Protein AF-A0A2G9GVJ0-F1 (afdb_monomer_lite)

pLDDT: mean 78.9, std 14.11, range [38.12, 94.69]

Structure (mmCIF, N/CA/C/O backbone):
data_AF-A0A2G9GVJ0-F1
#
_entry.id   AF-A0A2G9GVJ0-F1
#
lo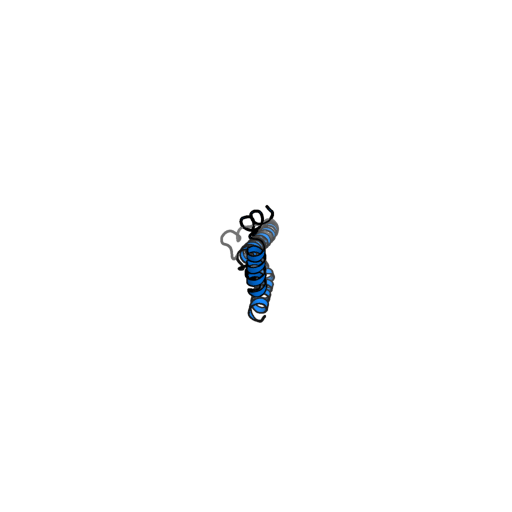op_
_atom_site.group_PDB
_atom_site.id
_atom_site.type_symbol
_atom_site.label_atom_id
_atom_site.label_alt_id
_atom_site.label_comp_id
_atom_site.label_asym_id
_atom_site.label_entity_id
_atom_site.label_seq_id
_atom_site.pdbx_PDB_ins_code
_atom_site.Cartn_x
_atom_site.Cartn_y
_atom_site.Cartn_z
_atom_site.occupancy
_atom_site.B_iso_or_equiv
_atom_site.auth_seq_id
_atom_site.auth_comp_id
_atom_site.auth_asym_id
_atom_site.auth_atom_id
_atom_site.pdbx_PDB_model_num
ATOM 1 N N . MET A 1 1 ? -7.407 -10.580 22.549 1.00 62.78 1 MET A N 1
ATOM 2 C CA . MET A 1 1 ? -5.943 -10.366 22.433 1.00 62.78 1 MET A CA 1
ATOM 3 C C . MET A 1 1 ? -5.310 -11.132 21.268 1.00 62.78 1 MET A C 1
ATOM 5 O O . MET A 1 1 ? -4.692 -10.502 20.427 1.00 62.78 1 MET A O 1
ATOM 9 N N . ILE A 1 2 ? -5.497 -12.452 21.143 1.00 74.50 2 ILE A N 1
ATOM 10 C CA . ILE A 1 2 ? -4.876 -13.254 20.060 1.00 74.50 2 ILE A CA 1
ATOM 11 C C . ILE A 1 2 ? -5.213 -12.741 18.644 1.00 74.50 2 ILE A C 1
ATOM 13 O O . ILE A 1 2 ? -4.326 -12.647 17.803 1.00 74.50 2 ILE A O 1
ATOM 17 N N . GLY A 1 3 ? -6.460 -12.320 18.391 1.00 77.00 3 GLY A N 1
ATOM 18 C CA . GLY A 1 3 ? -6.861 -11.777 17.084 1.00 77.00 3 GLY A CA 1
ATOM 19 C C . GLY A 1 3 ? -6.171 -10.460 16.696 1.00 77.00 3 GLY A C 1
ATOM 20 O O . GLY A 1 3 ? -5.774 -10.300 15.546 1.00 77.00 3 GLY A O 1
ATOM 21 N N . VAL A 1 4 ? -5.973 -9.538 17.648 1.00 79.62 4 VAL A N 1
ATOM 22 C CA . VAL A 1 4 ? -5.264 -8.263 17.401 1.00 79.62 4 VAL A CA 1
ATOM 23 C C . VAL A 1 4 ? -3.762 -8.474 17.222 1.00 79.62 4 VAL A C 1
ATOM 25 O O . VAL A 1 4 ? -3.171 -7.873 16.331 1.00 79.62 4 VAL A O 1
ATOM 28 N N . ILE A 1 5 ? -3.159 -9.394 17.982 1.00 85.31 5 ILE A N 1
ATOM 29 C CA . ILE A 1 5 ? -1.743 -9.764 17.828 1.00 85.31 5 ILE A 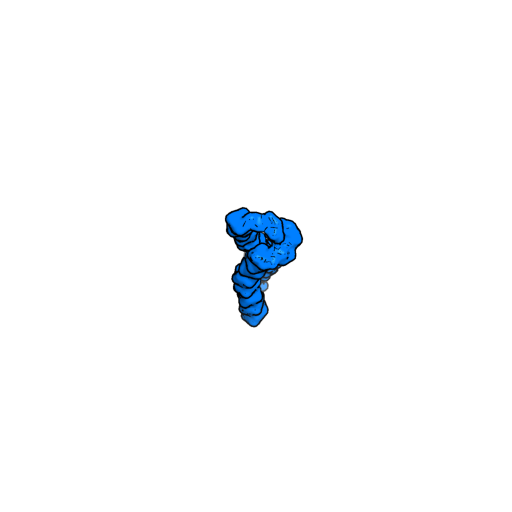CA 1
ATOM 30 C C . ILE A 1 5 ? -1.492 -10.375 16.444 1.00 85.31 5 ILE A C 1
ATOM 32 O O . ILE A 1 5 ? -0.522 -10.018 15.781 1.00 85.31 5 ILE A O 1
ATOM 36 N N . ASN A 1 6 ? -2.386 -11.246 15.967 1.00 84.75 6 ASN A N 1
ATOM 37 C CA . ASN A 1 6 ? -2.233 -11.873 14.655 1.00 84.75 6 ASN A CA 1
ATOM 38 C C . ASN A 1 6 ? -2.369 -10.853 13.510 1.00 84.75 6 ASN A C 1
ATOM 40 O O . ASN A 1 6 ? -1.555 -10.845 12.590 1.00 84.75 6 ASN A O 1
ATOM 44 N N . LYS A 1 7 ? -3.346 -9.937 13.599 1.00 83.06 7 LYS A N 1
ATOM 45 C CA . LYS A 1 7 ? -3.489 -8.814 12.654 1.00 83.06 7 LYS A CA 1
ATOM 46 C C . LYS A 1 7 ? -2.239 -7.936 12.627 1.00 83.06 7 LYS A C 1
ATOM 48 O O . LYS A 1 7 ? -1.768 -7.597 11.549 1.00 83.06 7 LYS A O 1
ATOM 53 N N . PHE A 1 8 ? -1.687 -7.612 13.794 1.00 86.06 8 PHE A N 1
ATOM 54 C CA . PHE A 1 8 ? -0.469 -6.814 13.915 1.00 86.06 8 PHE A CA 1
ATOM 55 C C . PHE A 1 8 ? 0.758 -7.514 13.308 1.00 86.06 8 PHE A C 1
ATOM 57 O O . PHE A 1 8 ? 1.541 -6.884 12.598 1.00 86.06 8 PHE A O 1
ATOM 64 N N . LEU A 1 9 ? 0.914 -8.822 13.528 1.00 90.50 9 LEU A N 1
ATOM 65 C CA . LEU A 1 9 ? 2.012 -9.603 12.949 1.00 90.50 9 LEU A CA 1
ATOM 66 C C . LEU A 1 9 ? 1.913 -9.688 11.424 1.00 90.50 9 LEU A C 1
ATOM 68 O O . LEU A 1 9 ? 2.885 -9.385 10.733 1.00 90.50 9 LEU A O 1
ATOM 72 N N . ILE A 1 10 ? 0.737 -10.040 10.898 1.00 88.25 10 ILE A N 1
ATOM 73 C CA . ILE A 1 10 ? 0.486 -10.077 9.450 1.00 88.25 10 ILE A CA 1
ATOM 74 C C . ILE A 1 10 ? 0.738 -8.695 8.853 1.00 88.25 10 ILE A C 1
ATOM 76 O O . ILE A 1 10 ? 1.419 -8.578 7.836 1.00 88.25 10 ILE A O 1
ATOM 80 N N . ALA A 1 11 ? 0.262 -7.646 9.525 1.00 87.25 11 ALA A N 1
ATOM 81 C CA . ALA A 1 11 ? 0.468 -6.279 9.092 1.00 87.25 11 ALA A CA 1
ATOM 82 C C . ALA A 1 11 ? 1.964 -5.922 8.994 1.00 87.25 11 ALA A C 1
ATOM 84 O O . ALA A 1 11 ? 2.447 -5.410 7.981 1.00 87.25 11 ALA A O 1
ATOM 85 N N . THR A 1 12 ? 2.726 -6.246 10.032 1.00 90.06 12 THR A N 1
ATOM 86 C CA . THR A 1 12 ? 4.164 -5.968 10.092 1.00 90.06 12 THR A CA 1
ATOM 87 C C . THR A 1 12 ? 4.919 -6.700 8.979 1.00 90.06 12 THR A C 1
ATOM 89 O O . THR A 1 12 ? 5.734 -6.100 8.279 1.00 90.06 12 THR A O 1
ATOM 92 N N . ILE A 1 13 ? 4.601 -7.979 8.752 1.00 93.00 13 ILE A N 1
ATOM 93 C CA . ILE A 1 13 ? 5.215 -8.778 7.683 1.00 93.00 13 ILE A CA 1
ATOM 94 C C . ILE A 1 13 ? 4.841 -8.213 6.311 1.00 93.00 13 ILE A C 1
ATOM 96 O O . ILE A 1 13 ? 5.724 -8.000 5.488 1.00 93.00 13 ILE A O 1
ATOM 100 N N . CYS A 1 14 ? 3.566 -7.919 6.053 1.00 88.50 14 CYS A N 1
ATOM 101 C CA . CYS A 1 14 ? 3.130 -7.361 4.772 1.00 88.50 14 CYS A CA 1
ATOM 102 C C . CYS A 1 14 ? 3.762 -5.991 4.489 1.00 88.50 14 CYS A C 1
ATOM 104 O O . CYS A 1 14 ? 4.142 -5.727 3.351 1.00 88.50 14 CYS A O 1
ATOM 106 N N . MET A 1 15 ? 3.932 -5.147 5.511 1.00 89.75 15 MET A N 1
ATOM 107 C CA . MET A 1 15 ? 4.575 -3.838 5.373 1.00 89.75 15 MET A CA 1
ATOM 108 C C . MET A 1 15 ? 6.045 -3.959 4.957 1.00 89.75 15 MET A C 1
ATOM 110 O O . MET A 1 15 ? 6.524 -3.152 4.164 1.00 89.75 15 MET A O 1
ATOM 114 N N . LEU A 1 16 ? 6.747 -4.974 5.460 1.00 89.38 16 LEU A N 1
ATOM 115 C CA . LEU A 1 16 ? 8.146 -5.222 5.125 1.00 89.38 16 LEU A CA 1
ATOM 116 C C . LEU A 1 16 ? 8.298 -5.958 3.785 1.00 89.38 16 LEU A C 1
ATOM 118 O O . LEU A 1 16 ? 9.105 -5.577 2.939 1.00 89.38 16 LEU A O 1
ATOM 122 N N . VAL A 1 17 ? 7.530 -7.028 3.591 1.00 93.06 17 VAL A N 1
ATOM 123 C CA . VAL A 1 17 ? 7.709 -7.971 2.483 1.00 93.06 17 VAL A CA 1
ATOM 124 C C . VAL A 1 17 ? 7.131 -7.430 1.181 1.00 93.06 17 VAL A C 1
ATOM 126 O O . VAL A 1 17 ? 7.751 -7.624 0.139 1.00 93.06 17 VAL A O 1
ATOM 129 N N . ALA A 1 18 ? 5.988 -6.736 1.199 1.00 91.69 18 ALA A N 1
ATOM 130 C CA . ALA A 1 18 ? 5.345 -6.302 -0.043 1.00 91.69 18 ALA A CA 1
ATOM 131 C C . ALA A 1 18 ? 6.199 -5.300 -0.849 1.00 91.69 18 ALA A C 1
ATOM 133 O O . ALA A 1 18 ? 6.424 -5.565 -2.032 1.00 91.69 18 ALA A O 1
ATOM 134 N N . PRO A 1 19 ? 6.763 -4.221 -0.263 1.00 90.56 19 PRO A N 1
ATOM 135 C CA . PRO A 1 19 ? 7.638 -3.314 -1.008 1.00 90.56 19 PRO A CA 1
ATOM 136 C C . PRO A 1 19 ? 8.919 -3.994 -1.498 1.00 90.56 19 PRO A C 1
ATOM 138 O O . PRO A 1 19 ? 9.344 -3.775 -2.632 1.00 90.56 19 PRO A O 1
ATOM 141 N N . MET A 1 20 ? 9.503 -4.870 -0.673 1.00 91.31 20 MET A N 1
ATOM 142 C CA . MET A 1 20 ? 10.700 -5.633 -1.037 1.00 91.31 20 MET A CA 1
ATOM 143 C C . MET A 1 20 ? 10.432 -6.597 -2.197 1.00 91.31 20 MET A C 1
ATOM 145 O O . MET A 1 20 ? 11.245 -6.690 -3.112 1.00 91.31 20 MET A O 1
ATOM 149 N N . ALA A 1 21 ? 9.285 -7.279 -2.202 1.00 91.31 21 ALA A N 1
ATOM 150 C CA . ALA A 1 21 ? 8.893 -8.195 -3.269 1.00 91.31 21 ALA A CA 1
ATOM 151 C C . ALA A 1 21 ? 8.647 -7.463 -4.596 1.00 91.31 21 ALA A C 1
ATOM 153 O O . ALA A 1 21 ? 9.121 -7.912 -5.641 1.00 91.31 21 ALA A O 1
ATOM 154 N N . VAL A 1 22 ? 7.963 -6.314 -4.557 1.00 89.38 22 VAL A N 1
ATOM 155 C CA . VAL A 1 22 ? 7.741 -5.465 -5.740 1.00 89.38 22 VAL A CA 1
ATOM 156 C C . VAL A 1 22 ? 9.077 -5.002 -6.324 1.00 89.38 22 VAL A C 1
ATOM 158 O O . VAL A 1 22 ? 9.304 -5.127 -7.529 1.00 89.38 22 VAL A O 1
ATOM 161 N N . LEU A 1 23 ? 9.994 -4.539 -5.472 1.00 89.12 23 LEU A N 1
ATOM 162 C CA . LEU A 1 23 ? 11.315 -4.082 -5.897 1.00 89.12 23 LEU A CA 1
ATOM 163 C C . LEU A 1 23 ? 12.186 -5.221 -6.444 1.00 89.12 23 LEU A C 1
ATOM 165 O O . LEU A 1 23 ? 12.872 -5.058 -7.455 1.00 89.12 23 LEU A O 1
ATOM 169 N N . TYR A 1 24 ? 12.145 -6.386 -5.797 1.00 89.00 24 TYR A N 1
ATOM 170 C CA . TYR A 1 24 ? 12.858 -7.582 -6.235 1.00 89.00 24 TYR A CA 1
ATOM 171 C C . TYR A 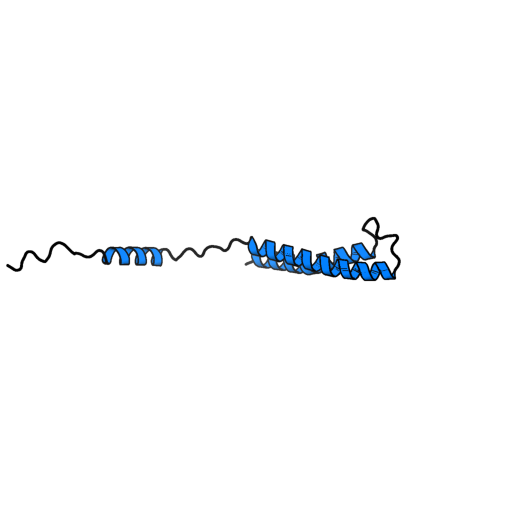1 24 ? 12.379 -8.036 -7.615 1.00 89.00 24 TYR A C 1
ATOM 173 O O . TYR A 1 24 ? 13.203 -8.287 -8.497 1.00 89.00 24 TYR A O 1
ATOM 181 N N . GLY A 1 25 ? 11.060 -8.070 -7.828 1.00 86.12 25 GLY A N 1
ATOM 182 C CA . GLY A 1 25 ? 10.476 -8.426 -9.117 1.00 86.12 25 GLY A CA 1
ATOM 183 C C . GLY A 1 25 ? 10.801 -7.421 -10.219 1.00 86.12 25 GLY A C 1
ATOM 184 O O . GLY A 1 25 ? 11.060 -7.821 -11.355 1.00 86.12 25 GLY A O 1
ATOM 185 N N . PHE A 1 26 ? 10.870 -6.131 -9.883 1.00 85.69 26 PHE A N 1
ATOM 186 C CA . PHE A 1 26 ? 11.302 -5.094 -10.817 1.00 85.69 26 PHE A CA 1
ATOM 187 C C . PHE A 1 26 ? 12.762 -5.282 -11.248 1.00 85.69 26 PHE A C 1
ATOM 189 O O . PHE A 1 26 ? 13.053 -5.305 -12.442 1.00 85.69 26 PHE A O 1
ATOM 196 N N . ASN A 1 27 ? 13.668 -5.526 -10.297 1.00 85.44 27 ASN A N 1
ATOM 197 C CA . ASN A 1 27 ? 15.087 -5.748 -10.594 1.00 85.44 27 ASN A CA 1
ATOM 198 C C . ASN A 1 27 ? 15.358 -7.065 -11.341 1.00 85.44 27 ASN A C 1
ATOM 200 O O . ASN A 1 27 ? 16.272 -7.127 -12.160 1.00 85.44 27 ASN A O 1
ATOM 204 N N . HIS A 1 28 ? 14.544 -8.102 -11.121 1.00 84.94 28 HIS A N 1
ATOM 205 C CA . HIS A 1 28 ? 14.653 -9.387 -11.828 1.00 84.94 28 HIS A CA 1
ATOM 206 C C . HIS A 1 28 ? 13.868 -9.429 -13.143 1.00 84.94 28 HIS A C 1
ATOM 208 O O . HIS A 1 28 ? 13.659 -10.504 -13.703 1.00 84.94 28 HIS A O 1
ATOM 214 N N . LYS A 1 29 ? 13.447 -8.267 -13.658 1.00 80.94 29 LYS A N 1
ATOM 215 C CA . LYS A 1 29 ? 12.763 -8.131 -14.949 1.00 80.94 29 LYS A CA 1
ATOM 216 C C . LYS A 1 29 ? 11.487 -8.982 -15.067 1.00 80.94 29 LYS A C 1
ATOM 218 O O . LYS A 1 29 ? 11.106 -9.383 -16.164 1.00 80.94 29 LYS A O 1
ATOM 223 N N . LEU A 1 30 ? 10.810 -9.244 -13.944 1.00 79.56 30 LEU A N 1
ATOM 224 C CA . LEU A 1 30 ? 9.556 -10.011 -13.915 1.00 79.56 30 LEU A CA 1
ATOM 225 C C . LEU A 1 30 ? 8.381 -9.224 -14.515 1.00 79.56 30 LEU A C 1
ATOM 227 O O . LEU A 1 30 ? 7.367 -9.811 -14.884 1.00 79.56 30 LEU A O 1
ATOM 231 N N . PHE A 1 31 ? 8.516 -7.899 -14.633 1.00 76.31 31 PHE A N 1
ATOM 232 C CA . PHE A 1 31 ? 7.524 -7.051 -15.282 1.00 76.31 31 PHE A CA 1
ATOM 233 C C . PHE A 1 31 ? 7.784 -6.984 -16.794 1.00 76.31 31 PHE A C 1
ATOM 235 O O . PHE A 1 31 ? 8.853 -6.506 -17.203 1.00 76.31 31 PHE A O 1
ATOM 242 N N . PRO A 1 32 ? 6.833 -7.418 -17.640 1.00 68.38 32 PRO A N 1
ATOM 243 C CA . PRO A 1 32 ? 6.981 -7.329 -19.089 1.00 68.38 32 PRO A CA 1
ATOM 244 C C . PRO A 1 32 ? 7.213 -5.865 -19.498 1.00 68.38 32 PRO A C 1
ATOM 246 O O . PRO A 1 32 ? 6.469 -4.977 -19.093 1.00 68.38 32 PRO A O 1
ATOM 249 N N . GLY A 1 33 ? 8.286 -5.603 -20.254 1.00 70.62 33 GLY A N 1
ATOM 250 C CA . GLY A 1 33 ? 8.708 -4.253 -20.668 1.00 70.62 33 GLY A CA 1
ATOM 251 C C . GLY A 1 33 ? 9.919 -3.677 -19.916 1.00 70.62 33 GLY A C 1
ATOM 252 O O . GLY A 1 33 ? 10.556 -2.752 -20.412 1.00 70.62 33 GLY A O 1
ATOM 253 N N . SER A 1 34 ? 10.315 -4.258 -18.778 1.00 69.00 34 SER A N 1
ATOM 254 C CA . SER A 1 34 ? 11.520 -3.846 -18.025 1.00 69.00 34 SER A CA 1
ATOM 255 C C . SER A 1 34 ? 12.837 -4.417 -18.584 1.00 69.00 34 SER A C 1
ATOM 257 O O . SER A 1 34 ? 13.927 -3.964 -18.238 1.00 69.00 34 SER A O 1
ATOM 259 N N . THR A 1 35 ? 12.761 -5.395 -19.491 1.00 69.50 35 THR A N 1
ATOM 260 C CA . THR A 1 35 ? 13.921 -6.130 -20.019 1.00 69.50 35 THR A CA 1
ATOM 261 C C . THR A 1 35 ? 14.835 -5.302 -20.923 1.00 69.50 35 THR A C 1
ATOM 263 O O . THR A 1 35 ? 16.031 -5.602 -20.972 1.00 69.50 35 THR A O 1
ATOM 266 N N . HIS A 1 36 ? 14.294 -4.267 -21.576 1.00 76.00 36 HIS A N 1
ATOM 267 C CA . HIS A 1 36 ? 14.979 -3.402 -22.548 1.00 76.00 36 HIS A CA 1
ATOM 268 C C . HIS A 1 36 ? 15.554 -2.107 -21.946 1.00 76.00 36 HIS A C 1
ATOM 270 O O . HIS A 1 36 ? 16.099 -1.281 -22.677 1.00 76.00 36 HIS A O 1
ATOM 276 N N . LEU A 1 37 ? 15.436 -1.901 -20.631 1.00 76.94 37 LEU A N 1
ATOM 277 C CA . LEU A 1 37 ? 15.970 -0.707 -19.980 1.00 76.94 37 LEU A CA 1
ATOM 278 C C . LEU A 1 37 ? 17.497 -0.788 -19.841 1.00 76.94 37 LEU A C 1
ATOM 280 O O . LEU A 1 37 ? 18.049 -1.827 -19.475 1.00 76.94 37 LEU A O 1
ATOM 284 N N . SER A 1 38 ? 18.171 0.337 -20.098 1.00 83.25 38 SER A N 1
ATOM 285 C CA . SER A 1 38 ? 19.582 0.522 -19.738 1.00 83.25 38 SER A CA 1
ATOM 286 C C . SER A 1 38 ? 19.759 0.381 -18.214 1.00 83.25 38 SER A C 1
ATOM 288 O O . SER A 1 38 ? 18.848 0.776 -17.479 1.00 83.25 38 SER A O 1
ATOM 290 N N . PRO A 1 39 ? 20.897 -0.135 -17.709 1.00 81.38 39 PRO A N 1
ATOM 291 C CA . PRO A 1 39 ? 21.139 -0.305 -16.272 1.00 81.38 39 PRO A CA 1
ATOM 292 C C . PRO A 1 39 ? 20.878 0.958 -15.437 1.00 81.38 39 PRO A C 1
ATOM 294 O O . PRO A 1 39 ? 20.244 0.882 -14.387 1.00 81.38 39 PRO A O 1
ATOM 297 N N . GLU A 1 40 ? 21.277 2.126 -15.947 1.00 84.81 40 GLU A N 1
ATOM 298 C CA . GLU A 1 40 ? 21.053 3.423 -15.292 1.00 84.81 40 GLU A CA 1
ATOM 299 C C . GLU A 1 40 ? 19.562 3.766 -15.177 1.00 84.81 40 GLU A C 1
ATOM 301 O O . GLU A 1 40 ? 19.070 4.170 -14.122 1.00 84.81 40 GLU A O 1
ATOM 306 N N . ALA A 1 41 ? 18.808 3.539 -16.258 1.00 84.31 41 ALA A N 1
ATOM 307 C CA . ALA A 1 41 ? 17.365 3.742 -16.263 1.00 84.31 41 ALA A CA 1
ATOM 308 C C . ALA A 1 41 ? 16.679 2.765 -15.299 1.00 84.31 41 ALA A C 1
ATOM 310 O O . ALA A 1 41 ? 15.778 3.157 -14.564 1.00 84.31 41 ALA A O 1
ATOM 311 N N . MET A 1 42 ? 17.122 1.508 -15.258 1.00 83.44 42 MET A N 1
ATOM 312 C CA . MET A 1 42 ? 16.563 0.493 -14.367 1.00 83.44 42 MET A CA 1
ATOM 313 C C . MET A 1 42 ? 16.729 0.876 -12.892 1.00 83.44 42 MET A C 1
ATOM 315 O O . MET A 1 42 ? 15.783 0.728 -12.123 1.00 83.44 42 MET A O 1
ATOM 319 N N . ASN A 1 43 ? 17.873 1.446 -12.506 1.00 86.06 43 ASN A N 1
ATOM 320 C CA . ASN A 1 43 ? 18.094 1.908 -11.136 1.00 86.06 43 ASN A CA 1
ATOM 321 C C . ASN A 1 43 ? 17.212 3.120 -10.779 1.00 86.06 43 ASN A C 1
ATOM 323 O O . ASN A 1 43 ? 16.580 3.146 -9.721 1.00 86.06 43 ASN A O 1
ATOM 327 N N . LEU A 1 44 ? 17.091 4.089 -11.695 1.00 90.06 44 LEU A N 1
ATOM 328 C CA . LEU A 1 44 ? 16.210 5.246 -11.518 1.00 90.06 44 LEU A CA 1
ATOM 329 C C . LEU A 1 44 ? 14.741 4.820 -11.357 1.00 90.06 44 LEU A C 1
ATOM 331 O O . LEU A 1 44 ? 14.065 5.232 -10.413 1.00 90.06 44 LEU A O 1
ATOM 335 N N .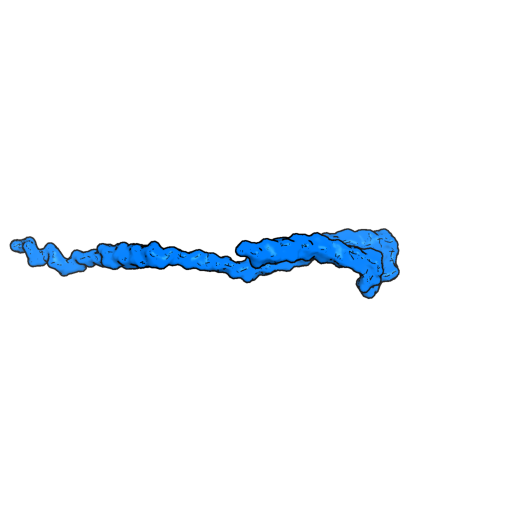 TRP A 1 45 ? 14.256 3.958 -12.252 1.00 88.00 45 TRP A N 1
ATOM 336 C CA . TRP A 1 45 ? 12.889 3.443 -12.202 1.00 88.00 45 TRP A CA 1
ATOM 337 C C . TRP A 1 45 ? 12.646 2.565 -10.975 1.00 88.00 45 TRP A C 1
ATOM 339 O O . TRP A 1 45 ? 11.580 2.659 -10.379 1.00 88.00 45 TRP A O 1
ATOM 349 N N . SER A 1 46 ? 13.634 1.774 -10.553 1.00 87.81 46 SER A N 1
ATOM 350 C CA . SER A 1 46 ? 13.581 0.984 -9.318 1.00 87.81 46 SER A CA 1
ATOM 351 C C . SER A 1 46 ? 13.349 1.885 -8.101 1.00 87.81 46 SER A C 1
ATOM 353 O O . SER A 1 46 ? 12.464 1.610 -7.293 1.00 87.81 46 SER A O 1
ATOM 355 N N . GLY A 1 47 ? 14.055 3.017 -8.010 1.00 89.38 47 GLY A N 1
ATOM 356 C CA . GLY A 1 47 ? 13.831 4.010 -6.955 1.00 89.38 47 GLY A CA 1
ATOM 357 C C . GLY A 1 47 ? 12.416 4.597 -6.975 1.00 89.38 47 GLY A C 1
ATOM 358 O O . GLY A 1 47 ? 11.749 4.646 -5.942 1.00 89.38 47 GLY A O 1
ATOM 359 N N . ILE A 1 48 ? 11.918 4.982 -8.154 1.00 91.50 48 ILE A N 1
ATOM 360 C CA . ILE A 1 48 ? 10.552 5.511 -8.316 1.00 91.50 48 ILE A CA 1
ATOM 361 C C . ILE A 1 48 ? 9.510 4.459 -7.907 1.00 91.50 48 ILE A C 1
ATOM 363 O O . ILE A 1 48 ? 8.593 4.752 -7.139 1.00 91.50 48 ILE A O 1
ATOM 367 N N . VAL A 1 49 ? 9.674 3.219 -8.370 1.00 91.06 49 VAL A N 1
ATOM 368 C CA . VAL A 1 49 ? 8.794 2.090 -8.044 1.00 91.06 49 VAL A CA 1
ATOM 369 C C . VAL A 1 49 ? 8.822 1.785 -6.547 1.00 91.06 49 VAL A C 1
ATOM 371 O O . VAL A 1 49 ? 7.763 1.548 -5.970 1.00 91.06 49 VAL A O 1
ATOM 374 N N . ALA A 1 50 ? 9.986 1.852 -5.893 1.00 91.69 50 ALA A N 1
ATOM 375 C CA . ALA A 1 50 ? 10.100 1.671 -4.447 1.00 91.69 50 ALA A CA 1
ATOM 376 C C . ALA A 1 50 ? 9.266 2.708 -3.681 1.00 91.69 50 ALA A C 1
ATOM 378 O O . ALA A 1 50 ? 8.469 2.343 -2.814 1.00 91.69 50 ALA A O 1
ATOM 379 N N . VAL A 1 51 ? 9.394 3.993 -4.033 1.00 93.88 51 VAL A N 1
ATOM 380 C CA . VAL A 1 51 ? 8.634 5.074 -3.387 1.00 93.88 51 VAL A CA 1
ATOM 381 C C . VAL A 1 51 ? 7.132 4.883 -3.603 1.00 93.88 51 VAL A C 1
ATOM 383 O O . VAL A 1 51 ? 6.365 4.934 -2.639 1.00 93.88 51 VAL A O 1
ATOM 386 N N . ILE A 1 52 ? 6.697 4.602 -4.835 1.00 94.25 52 ILE A N 1
ATOM 387 C CA . ILE A 1 52 ? 5.280 4.346 -5.145 1.00 94.25 52 ILE A CA 1
ATOM 388 C C . ILE A 1 52 ? 4.767 3.135 -4.358 1.00 94.25 52 ILE A C 1
ATOM 390 O O . ILE A 1 52 ? 3.701 3.204 -3.748 1.00 94.25 52 ILE A O 1
ATOM 394 N N . SER A 1 53 ? 5.536 2.045 -4.315 1.00 92.62 53 SER A N 1
ATOM 395 C CA . SER A 1 53 ? 5.148 0.817 -3.622 1.00 92.62 53 SER A CA 1
ATOM 396 C C . SER A 1 53 ? 4.919 1.048 -2.131 1.00 92.62 53 SER A C 1
ATOM 398 O O . SER A 1 53 ? 3.930 0.557 -1.588 1.00 92.62 53 SER A O 1
ATOM 400 N N . VAL A 1 54 ? 5.799 1.798 -1.465 1.00 92.44 54 VAL A N 1
ATOM 401 C CA . VAL A 1 54 ? 5.634 2.127 -0.042 1.00 92.44 54 VAL A CA 1
ATOM 402 C C . VAL A 1 54 ? 4.371 2.967 0.174 1.00 92.44 54 VAL A C 1
ATOM 404 O O . VAL A 1 54 ? 3.596 2.674 1.081 1.00 92.44 54 VAL A O 1
ATOM 407 N N . ASN A 1 55 ? 4.104 3.949 -0.693 1.00 94.69 55 ASN A N 1
ATOM 408 C CA . ASN A 1 55 ? 2.906 4.792 -0.596 1.00 94.69 55 ASN A CA 1
ATOM 409 C C . ASN A 1 55 ? 1.604 3.996 -0.777 1.00 94.69 55 ASN A C 1
ATOM 411 O O . ASN A 1 55 ? 0.655 4.198 -0.020 1.00 94.69 55 ASN A O 1
ATOM 415 N N . VAL A 1 56 ? 1.561 3.059 -1.728 1.00 92.81 56 VAL A N 1
ATOM 416 C CA . VAL A 1 56 ? 0.397 2.180 -1.935 1.00 92.81 56 VAL A CA 1
ATOM 417 C C . VAL A 1 56 ? 0.147 1.303 -0.707 1.00 92.81 56 VAL A C 1
ATOM 419 O O . VAL A 1 56 ? -0.992 1.196 -0.250 1.00 92.81 56 VAL A O 1
ATOM 422 N N . VAL A 1 57 ? 1.202 0.711 -0.138 1.00 90.88 57 VAL A N 1
ATOM 423 C CA . VAL A 1 57 ? 1.096 -0.117 1.074 1.00 90.88 57 VAL A CA 1
ATOM 424 C C . VAL A 1 57 ? 0.594 0.714 2.257 1.00 90.88 57 VAL A C 1
ATOM 426 O O . VAL A 1 57 ? -0.332 0.288 2.944 1.00 90.88 57 VAL A O 1
ATOM 429 N N . ILE A 1 58 ? 1.126 1.923 2.462 1.00 90.75 58 ILE A N 1
ATOM 430 C CA . ILE A 1 58 ? 0.664 2.839 3.518 1.00 90.75 58 ILE A CA 1
ATOM 431 C C . ILE A 1 58 ? -0.812 3.208 3.327 1.00 90.75 58 ILE A C 1
ATOM 433 O O . ILE A 1 58 ? -1.588 3.121 4.278 1.00 90.75 58 ILE A O 1
ATOM 437 N N . ALA A 1 59 ? -1.227 3.574 2.111 1.00 91.56 59 ALA A N 1
ATOM 438 C CA . ALA A 1 59 ? -2.620 3.914 1.821 1.00 91.56 59 ALA A CA 1
ATOM 439 C C . ALA A 1 59 ? -3.568 2.741 2.119 1.00 91.56 59 ALA A C 1
ATOM 441 O O . ALA A 1 59 ? -4.633 2.932 2.709 1.00 91.56 59 ALA A O 1
ATOM 442 N N . PHE A 1 60 ? -3.158 1.517 1.779 1.00 89.44 60 PHE A N 1
ATOM 443 C CA . PHE A 1 60 ? -3.905 0.307 2.106 1.00 89.44 60 PHE A CA 1
ATOM 444 C C . PHE A 1 60 ? -4.032 0.094 3.623 1.00 89.44 60 PHE A C 1
ATOM 446 O O . PHE A 1 60 ? -5.120 -0.218 4.108 1.00 89.44 60 PHE A O 1
ATOM 453 N N . TYR A 1 61 ? -2.963 0.328 4.389 1.00 87.19 61 TYR A N 1
ATOM 454 C CA . TYR A 1 61 ? -3.015 0.270 5.854 1.00 87.19 61 TYR A CA 1
ATOM 455 C C . TYR A 1 61 ? -3.965 1.291 6.458 1.00 87.19 61 TYR A C 1
ATOM 457 O O . TYR A 1 61 ? -4.763 0.936 7.323 1.00 87.19 61 TYR A O 1
ATOM 465 N N . ILE A 1 62 ? -3.906 2.538 5.991 1.00 89.19 62 ILE A N 1
ATOM 466 C CA . ILE A 1 62 ? -4.804 3.600 6.453 1.00 89.19 62 ILE A CA 1
ATOM 467 C C . ILE A 1 62 ? -6.255 3.212 6.159 1.00 89.19 62 ILE A C 1
ATOM 469 O O . ILE A 1 62 ? -7.106 3.298 7.040 1.00 89.19 62 ILE A O 1
ATOM 473 N N . TYR A 1 63 ? -6.532 2.705 4.958 1.00 89.25 63 TYR A N 1
ATOM 474 C CA . TYR A 1 63 ? -7.865 2.231 4.594 1.00 89.25 63 TYR A CA 1
ATOM 475 C C . TYR A 1 63 ? -8.351 1.088 5.498 1.00 89.25 63 TYR A C 1
ATOM 477 O O . TYR A 1 63 ? -9.498 1.102 5.947 1.00 89.25 63 TYR A O 1
ATOM 485 N N . MET A 1 64 ? -7.491 0.109 5.796 1.00 85.25 64 MET A N 1
ATOM 486 C CA . MET A 1 64 ? -7.828 -0.967 6.732 1.00 85.25 64 MET A CA 1
ATOM 487 C C . MET A 1 64 ? -8.096 -0.436 8.142 1.00 85.25 64 MET A C 1
ATOM 489 O O . MET A 1 64 ? -9.075 -0.851 8.757 1.00 85.25 64 MET A O 1
ATOM 493 N N . ALA A 1 65 ? -7.283 0.507 8.622 1.00 83.88 65 ALA A N 1
ATOM 494 C CA . ALA A 1 65 ? -7.464 1.135 9.928 1.00 83.88 65 ALA A CA 1
ATOM 495 C C . ALA A 1 65 ? -8.786 1.917 10.013 1.00 83.88 65 ALA A C 1
ATOM 497 O O . ALA A 1 65 ? -9.472 1.860 11.027 1.00 83.88 65 ALA A O 1
ATOM 498 N N . MET A 1 66 ? -9.198 2.582 8.930 1.00 84.50 66 MET A N 1
ATOM 499 C CA . MET A 1 66 ? -10.486 3.284 8.862 1.00 84.50 66 MET A CA 1
ATOM 500 C C . MET A 1 66 ? -11.700 2.343 8.854 1.00 84.50 66 MET A C 1
ATOM 502 O O . MET A 1 66 ? -12.802 2.769 9.194 1.00 84.50 66 MET A O 1
ATOM 506 N N . LYS A 1 67 ? -11.528 1.082 8.438 1.00 80.06 67 LYS A N 1
ATOM 507 C CA . LYS A 1 67 ? -12.605 0.079 8.379 1.00 80.06 67 LYS A CA 1
ATOM 508 C C . LYS A 1 67 ? -12.714 -0.790 9.619 1.00 80.06 67 LYS A C 1
ATOM 510 O O . LYS A 1 67 ? -13.646 -1.592 9.697 1.00 80.06 67 LYS A O 1
ATOM 515 N N . GLU A 1 68 ? -11.781 -0.681 10.555 1.00 73.69 68 GLU A N 1
ATOM 516 C CA . GLU A 1 68 ? -11.894 -1.412 11.806 1.00 73.69 68 GLU A CA 1
ATOM 517 C C . GLU A 1 68 ? -13.099 -0.856 12.588 1.00 73.69 68 GLU A C 1
ATOM 519 O O . GLU A 1 68 ? -13.190 0.361 12.777 1.00 73.69 68 GLU A O 1
ATOM 524 N N . PRO A 1 69 ? -14.081 -1.699 12.977 1.00 68.00 69 PRO A N 1
ATOM 525 C CA . PRO A 1 69 ? -15.224 -1.228 13.737 1.00 68.00 69 PRO A CA 1
ATOM 526 C C . PRO A 1 69 ? -14.705 -0.665 15.056 1.00 68.00 69 PRO A C 1
ATOM 528 O O . PRO A 1 69 ? -14.150 -1.388 15.881 1.00 68.00 69 PRO A O 1
ATOM 531 N N . SER A 1 70 ? -14.874 0.642 15.241 1.00 64.25 70 SER A N 1
ATOM 532 C CA . SER A 1 70 ? -14.823 1.232 16.569 1.00 64.25 70 SER A CA 1
ATOM 533 C C . SER A 1 70 ? -15.986 0.604 17.319 1.00 64.25 70 SER A C 1
ATOM 535 O O . SER A 1 70 ? -17.137 0.959 17.059 1.00 64.25 70 SER A O 1
ATOM 537 N N . ASP A 1 71 ? -15.693 -0.400 18.150 1.00 63.41 71 ASP A N 1
ATOM 538 C CA . ASP A 1 71 ? -16.634 -0.912 19.141 1.00 63.41 71 ASP A CA 1
ATOM 539 C C . ASP A 1 71 ? -17.166 0.323 19.858 1.00 63.41 71 ASP A C 1
ATOM 541 O O . ASP A 1 71 ? -16.439 1.001 20.593 1.00 63.41 71 ASP A O 1
ATOM 545 N N . LYS A 1 72 ? -18.402 0.710 19.529 1.00 65.19 72 LYS A N 1
ATOM 546 C CA . LYS A 1 72 ? -19.041 1.832 20.194 1.00 65.19 72 LYS A CA 1
ATOM 547 C C . LYS A 1 72 ? -19.154 1.382 21.632 1.00 65.19 72 LYS A C 1
ATOM 549 O O . LYS A 1 72 ? -19.866 0.425 21.911 1.00 65.19 72 LYS A O 1
ATOM 554 N N . HIS A 1 73 ? -18.402 2.034 22.510 1.00 63.22 73 HIS A N 1
ATOM 555 C CA . HIS A 1 73 ? -18.531 1.827 23.936 1.00 63.22 73 HIS A CA 1
ATOM 556 C C . HIS A 1 73 ? -19.990 2.113 24.288 1.00 63.22 73 HIS A C 1
ATOM 558 O O . HIS A 1 73 ? -20.414 3.271 24.277 1.00 63.22 73 HIS A O 1
ATOM 564 N N . GLU A 1 74 ? -20.784 1.058 24.474 1.00 74.50 74 GLU A N 1
ATOM 565 C CA . GLU A 1 74 ? -22.152 1.226 24.927 1.00 74.50 74 GLU A CA 1
ATOM 566 C C . GLU A 1 74 ? -22.068 1.824 26.332 1.00 74.50 74 GLU A C 1
ATOM 568 O O . GLU A 1 74 ? -21.356 1.279 27.183 1.00 74.50 74 GLU A O 1
ATOM 573 N N . PRO A 1 75 ? -22.701 2.985 26.572 1.00 70.94 75 PRO A N 1
ATOM 574 C CA . PRO A 1 75 ? -22.687 3.589 27.891 1.00 70.94 75 PRO A CA 1
ATOM 575 C C . PRO A 1 75 ? -23.288 2.600 28.886 1.00 70.94 75 PRO A C 1
ATOM 577 O O . PRO A 1 75 ? -24.302 1.962 28.594 1.00 70.94 75 PRO A O 1
ATOM 580 N N . ASP A 1 76 ? -22.641 2.464 30.045 1.00 83.12 76 ASP A N 1
ATOM 581 C CA . ASP A 1 76 ? -23.032 1.492 31.062 1.00 83.12 76 ASP A CA 1
ATOM 582 C C . ASP A 1 76 ? -24.542 1.626 31.361 1.00 83.12 76 ASP A C 1
ATOM 584 O O . ASP A 1 76 ? -25.019 2.723 31.683 1.00 83.12 76 ASP A O 1
ATOM 588 N N . PRO A 1 77 ? -25.322 0.536 31.223 1.00 83.06 77 PRO A N 1
ATOM 589 C CA . PRO A 1 77 ? -26.772 0.566 31.374 1.00 83.06 77 PRO A CA 1
ATOM 590 C C . P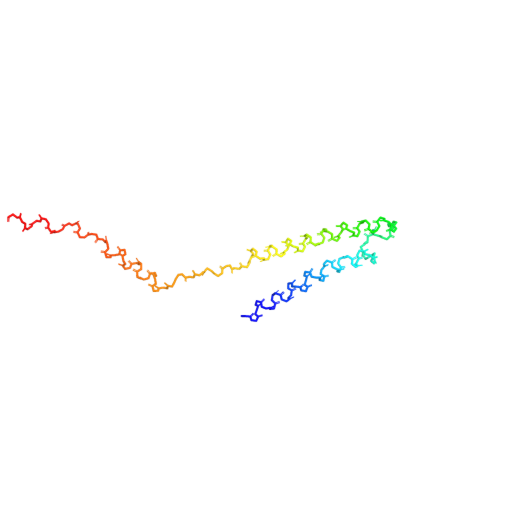RO A 1 77 ? -27.225 1.104 32.737 1.00 83.06 77 PRO A C 1
ATOM 592 O O . PRO A 1 77 ? -28.328 1.650 32.823 1.00 83.06 77 PRO A O 1
ATOM 595 N N . LYS A 1 78 ? -26.386 1.032 33.783 1.00 82.69 78 LYS A N 1
ATOM 596 C CA . LYS A 1 78 ? -26.656 1.718 35.058 1.00 82.69 78 LYS A CA 1
ATOM 597 C C . LYS A 1 78 ? -26.645 3.239 34.924 1.00 82.69 78 LYS A C 1
ATOM 599 O O . LYS A 1 78 ? -27.580 3.881 35.387 1.00 82.69 78 LYS A O 1
ATOM 604 N N . PHE A 1 79 ? -25.651 3.809 34.242 1.00 82.62 79 PHE A N 1
ATOM 605 C CA . PHE A 1 79 ? -25.588 5.255 34.005 1.00 82.62 79 PHE A CA 1
ATOM 606 C C . PHE A 1 79 ? -26.772 5.740 33.165 1.00 82.62 79 PHE A C 1
ATOM 608 O O . PHE A 1 79 ? -27.312 6.811 33.435 1.00 82.62 79 PHE A O 1
ATOM 615 N N . LEU A 1 80 ? -27.216 4.951 32.179 1.00 84.25 80 LEU A N 1
ATOM 616 C CA . LEU A 1 80 ? -28.418 5.270 31.403 1.00 84.25 80 LEU A CA 1
ATOM 617 C C . LEU A 1 80 ? -29.690 5.241 32.261 1.00 84.25 80 LEU A C 1
ATOM 619 O O . LEU A 1 80 ? -30.541 6.118 32.112 1.00 84.25 80 LEU A O 1
ATOM 623 N N . ALA A 1 81 ? -29.828 4.250 33.146 1.00 85.69 81 ALA A N 1
ATOM 624 C CA . ALA A 1 81 ? -30.974 4.142 34.045 1.00 85.69 81 ALA A CA 1
ATOM 625 C C . ALA A 1 81 ? -31.022 5.312 35.041 1.00 85.69 81 ALA A C 1
ATOM 627 O O . ALA A 1 81 ? -32.068 5.948 35.179 1.00 85.69 81 ALA A O 1
ATOM 628 N N . ASP A 1 82 ? -29.886 5.650 35.650 1.00 84.94 82 ASP A N 1
ATOM 629 C CA . ASP A 1 82 ? -29.777 6.744 36.619 1.00 84.94 82 ASP A CA 1
ATOM 630 C C . ASP A 1 82 ? -29.994 8.118 35.961 1.00 84.94 82 ASP A C 1
ATOM 632 O O . ASP A 1 82 ? -30.706 8.963 36.504 1.00 84.94 82 ASP A O 1
ATOM 636 N N . ALA A 1 83 ? -29.461 8.338 34.754 1.00 83.75 83 ALA A N 1
ATOM 637 C CA . ALA A 1 83 ? -29.701 9.566 33.992 1.00 83.75 83 ALA A CA 1
ATOM 638 C C . ALA A 1 83 ? -31.168 9.707 33.553 1.00 83.75 83 ALA A C 1
ATOM 640 O O . ALA A 1 83 ? -31.716 10.808 33.511 1.00 83.75 83 ALA A O 1
ATOM 641 N N . LYS A 1 84 ? -31.837 8.594 33.234 1.00 83.69 84 LYS A N 1
ATOM 642 C CA . LYS A 1 84 ? -33.262 8.610 32.887 1.00 83.69 84 LYS A CA 1
ATOM 643 C C . LYS A 1 84 ? -34.139 8.861 34.117 1.00 83.69 84 LYS A C 1
ATOM 645 O O . LYS A 1 84 ? -35.133 9.575 34.011 1.00 83.69 84 LYS A O 1
ATOM 650 N N . ALA A 1 85 ? -33.759 8.319 35.272 1.00 83.25 85 ALA A N 1
ATOM 651 C CA . ALA A 1 85 ? -34.443 8.558 36.539 1.00 83.25 85 ALA A CA 1
ATOM 652 C C . ALA A 1 85 ? -34.275 10.008 37.030 1.00 83.25 85 ALA A C 1
ATOM 654 O O . ALA A 1 85 ? -35.235 10.600 37.524 1.00 83.25 85 ALA A O 1
ATOM 655 N N . SER A 1 86 ? -33.099 10.615 36.835 1.00 79.81 86 SER A N 1
ATOM 656 C CA . SER A 1 86 ? -32.850 12.008 37.232 1.00 79.81 86 SER A CA 1
ATOM 657 C C . SER A 1 86 ? -33.664 13.018 36.415 1.00 79.81 86 SER A C 1
ATOM 659 O O . SER A 1 86 ? -34.131 14.013 36.967 1.00 79.81 86 SER A O 1
ATOM 661 N N . LEU A 1 87 ? -33.918 12.739 35.130 1.00 79.25 87 LEU A N 1
ATOM 662 C CA . LEU A 1 87 ? -34.823 13.540 34.295 1.00 79.25 87 LEU A CA 1
ATOM 663 C C . LEU A 1 87 ? -36.284 13.451 34.765 1.00 79.25 87 LEU A C 1
ATOM 665 O O . LEU A 1 87 ? -36.995 14.450 34.721 1.00 79.25 87 LEU A O 1
ATOM 669 N N . GLN A 1 88 ? -36.727 12.283 35.244 1.00 75.00 88 GLN A N 1
ATOM 670 C CA . GLN A 1 88 ? -38.093 12.089 35.750 1.00 75.00 88 GLN A CA 1
ATOM 671 C C . GLN A 1 88 ? -38.321 12.740 37.120 1.00 75.00 88 GLN A C 1
ATOM 673 O O . GLN A 1 88 ? -39.417 13.214 37.396 1.00 75.00 88 GLN A O 1
ATOM 678 N N . GLN A 1 89 ? -37.292 12.827 37.967 1.00 65.50 89 GLN A N 1
ATOM 679 C CA . GLN A 1 89 ? -37.376 13.574 39.228 1.00 65.50 89 GLN A CA 1
ATOM 680 C C . GLN A 1 89 ? -37.481 15.093 39.037 1.00 65.50 89 GLN A C 1
ATOM 682 O O . GLN A 1 89 ? -37.851 15.791 39.980 1.00 65.50 89 GLN A O 1
ATOM 687 N N . HIS A 1 90 ? -37.144 15.607 37.851 1.00 56.31 90 HIS A N 1
ATOM 688 C CA . HIS A 1 90 ? -37.173 17.036 37.552 1.00 56.31 90 HIS A CA 1
ATOM 689 C C . HIS A 1 90 ? -38.397 17.475 36.737 1.00 56.31 90 HIS A C 1
ATOM 691 O O . HIS A 1 90 ? -38.438 18.635 36.335 1.00 56.31 90 HIS A O 1
ATOM 697 N N . GLU A 1 91 ? -39.403 16.611 36.513 1.00 55.19 91 GLU A N 1
ATOM 698 C CA . GLU A 1 91 ? -40.737 17.110 36.156 1.00 55.19 91 GLU A CA 1
ATOM 699 C C . GLU A 1 91 ? -41.278 17.889 37.365 1.00 55.19 91 GLU A C 1
ATOM 701 O O . GLU A 1 91 ? -41.510 17.314 38.433 1.00 55.19 91 GLU A O 1
ATOM 706 N N . PRO A 1 92 ? -41.414 19.220 37.255 1.00 48.66 92 PRO A N 1
ATOM 707 C CA . PRO A 1 92 ? -41.822 20.029 38.376 1.00 48.66 92 PRO A CA 1
ATOM 708 C C . PRO A 1 92 ? -43.288 19.732 38.677 1.00 48.66 92 PRO A C 1
ATOM 710 O O . PRO A 1 92 ? -44.152 19.823 37.804 1.00 48.66 92 PRO A O 1
ATOM 713 N N . ASN A 1 93 ? -43.581 19.496 39.954 1.00 49.66 93 ASN A N 1
ATOM 714 C CA . ASN A 1 93 ? -44.897 19.716 40.547 1.00 49.66 93 ASN A CA 1
ATOM 715 C C . ASN A 1 93 ? -45.281 21.214 40.461 1.00 49.66 93 ASN A C 1
ATOM 717 O O . ASN A 1 93 ? -45.578 21.863 41.458 1.00 49.66 93 ASN A O 1
ATOM 721 N N . THR A 1 94 ? -45.268 21.815 39.274 1.00 52.59 94 THR A N 1
ATOM 722 C CA . THR A 1 94 ? -45.909 23.097 38.987 1.00 52.59 94 THR A CA 1
ATOM 723 C C . THR A 1 94 ? -47.337 22.810 38.559 1.00 52.59 94 THR A C 1
ATOM 725 O O . THR A 1 94 ? -47.615 22.771 37.366 1.00 52.59 94 THR A O 1
ATOM 728 N N . SER A 1 95 ? -48.237 22.560 39.517 1.00 50.03 95 SER A N 1
ATOM 729 C CA . SER A 1 95 ? -49.682 22.840 39.342 1.00 50.03 95 SER A CA 1
ATOM 730 C C . SER A 1 95 ? -50.606 22.524 40.532 1.00 50.03 95 SER A C 1
ATOM 732 O O . SER A 1 95 ? -51.809 22.655 40.343 1.00 50.03 95 SER A O 1
ATOM 734 N N . SER A 1 96 ? -50.145 22.179 41.751 1.00 47.25 96 SER A N 1
ATOM 735 C CA . SER A 1 96 ? -51.121 21.830 42.817 1.00 47.25 96 SER A CA 1
ATOM 736 C C . SER A 1 96 ? -50.979 22.459 44.211 1.00 47.25 96 SER A C 1
ATOM 738 O O . SER A 1 96 ? -51.909 22.292 44.997 1.00 47.25 96 SER A O 1
ATOM 740 N N . ASP A 1 97 ? -49.940 23.241 44.530 1.00 46.66 97 ASP A N 1
ATOM 741 C CA . ASP A 1 97 ? -49.756 23.733 45.918 1.00 46.66 97 ASP A CA 1
ATOM 742 C C . ASP A 1 97 ? -50.016 25.234 46.144 1.00 46.66 97 ASP A C 1
ATOM 744 O O . ASP A 1 97 ? -49.773 25.748 47.233 1.00 46.66 97 ASP A O 1
ATOM 748 N N . ARG A 1 98 ? -50.576 25.963 45.165 1.00 47.06 98 ARG A N 1
ATOM 749 C CA . ARG A 1 98 ? -50.931 27.393 45.338 1.00 47.06 98 ARG A CA 1
ATOM 750 C C . ARG A 1 98 ? -52.403 27.668 45.677 1.00 47.06 98 ARG A C 1
ATOM 752 O O . ARG A 1 98 ? -52.781 28.828 45.750 1.00 47.06 98 ARG A O 1
ATOM 759 N N . ALA A 1 99 ? -53.220 26.633 45.891 1.00 48.62 99 ALA A N 1
ATOM 760 C CA . ALA A 1 99 ? -54.666 26.759 46.132 1.00 48.62 99 ALA A CA 1
ATOM 761 C C . ALA A 1 99 ? -55.104 26.479 47.589 1.00 48.62 99 ALA A C 1
ATOM 763 O O . ALA A 1 99 ? -56.285 26.260 47.836 1.00 48.62 99 ALA A O 1
ATOM 764 N N . LYS A 1 100 ? -54.178 26.438 48.560 1.00 43.59 100 LYS A N 1
ATOM 765 C CA . LYS A 1 100 ? -54.503 26.177 49.983 1.00 43.59 100 LYS A CA 1
ATOM 766 C C . LYS A 1 100 ? -53.924 27.195 50.972 1.00 43.59 100 LYS A C 1
ATOM 768 O O . LYS A 1 100 ? -53.717 26.872 52.137 1.00 43.59 100 LYS A O 1
ATOM 773 N N . GLN A 1 101 ? -53.664 28.415 50.517 1.00 44.09 101 GLN A N 1
ATOM 774 C CA . GLN A 1 101 ? -53.387 29.550 51.401 1.00 44.09 101 GLN A CA 1
ATOM 775 C C . GLN A 1 101 ? -54.303 30.719 51.013 1.00 44.09 101 GLN A C 1
ATOM 777 O O . GLN A 1 101 ? -53.837 31.756 50.551 1.00 44.09 101 GLN A O 1
ATOM 782 N N . GLU A 1 102 ? -55.611 30.488 51.141 1.00 38.12 102 GLU A N 1
ATOM 783 C CA . GLU A 1 102 ? -56.608 31.5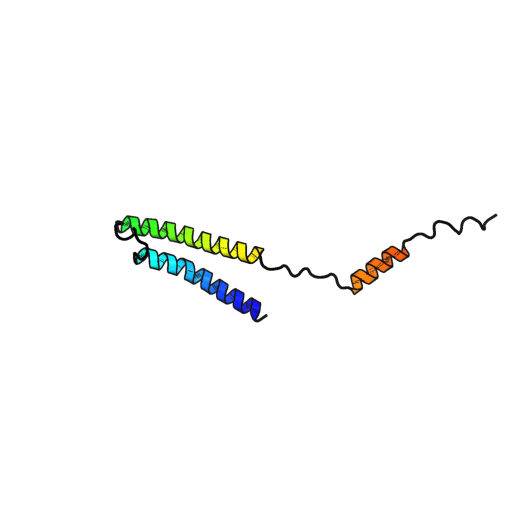28 51.439 1.00 38.12 102 GLU A CA 1
ATOM 784 C C . GLU A 1 102 ? -56.978 31.426 52.921 1.00 38.12 102 GLU A C 1
ATOM 786 O O . GLU A 1 102 ? -57.002 30.278 53.433 1.00 38.12 102 GLU A O 1
#

Organism: NCBI:txid429701

Foldseek 3Di:
DVVVVVVVVVLVCCLPVQLVVQLVCLVVVVDPPSPPDDPVVSVVVSVVSSVVRNVVSVVVVVVVVVPDDPPPPDPDVVVVVVVVVVVVVPPDPPPPDPPPDD

InterPro domains:
  IPR019013 Vacuolar ATPase assembly integral membrane protein Vma21 [MF_03058] (1-87)
  IPR019013 Vacuolar ATPase assembly integral membrane protein Vma21 [PF09446] (4-66)
  IPR019013 Vacuolar ATPase assembly integral membrane protein Vma21 [PTHR31792] (3-101)

Sequence (102 aa):
MIGVINKFLIATICMLVAPMAVLYGFNHKLFPGSTHLSPEAMNLWSGIVAVISVNVVIAFYIYMAMKEPSDKHEPDPKFLADAKASLQQHEPNTSSDRAKQE

Secondary structure (DSSP, 8-state):
-HHHHHHHHHHHHHHHHHHHHHHHHHHTT-STT-TT--HHHHHHHHHHHHHHHHHHHHHHHHHHHHHS-----PPPHHHHHHHHHHHHHTS---SSSSSS--

Radius of gyration: 31.47 Å; chains: 1; bounding box: 78×45×74 Å